Protein AF-A0A9W5UMH5-F1 (afdb_monomer)

pLDDT: mean 94.64, std 7.86, range [58.19, 98.69]

Structure (mmCIF, N/CA/C/O backbone):
data_AF-A0A9W5UMH5-F1
#
_entry.id   AF-A0A9W5UMH5-F1
#
loop_
_atom_site.group_PDB
_atom_site.id
_atom_site.type_symbol
_atom_site.label_atom_id
_atom_site.label_alt_id
_atom_site.label_comp_id
_atom_site.label_asym_id
_atom_site.label_entity_id
_atom_site.label_seq_id
_atom_site.pdbx_PDB_ins_code
_atom_site.Cartn_x
_atom_site.Cartn_y
_atom_site.Cartn_z
_atom_site.occupancy
_atom_site.B_iso_or_equiv
_atom_site.auth_seq_id
_atom_site.auth_comp_id
_atom_site.auth_asym_id
_atom_site.auth_atom_id
_atom_site.pdbx_PDB_model_num
ATOM 1 N N . MET A 1 1 ? 14.812 2.018 -17.474 1.00 58.19 1 MET A N 1
ATOM 2 C CA . MET A 1 1 ? 13.687 1.694 -18.382 1.00 58.19 1 MET A CA 1
ATOM 3 C C . MET A 1 1 ? 12.536 2.639 -18.059 1.00 58.19 1 MET A C 1
ATOM 5 O O . MET A 1 1 ? 12.408 2.971 -16.886 1.00 58.19 1 MET A O 1
ATOM 9 N N . PRO A 1 2 ? 11.739 3.115 -19.032 1.00 74.81 2 PRO A N 1
ATOM 10 C CA . PRO A 1 2 ? 10.519 3.858 -18.718 1.00 74.81 2 PRO A CA 1
ATOM 11 C C . PRO A 1 2 ? 9.545 2.965 -17.933 1.00 74.81 2 PRO A C 1
ATOM 13 O O . PRO A 1 2 ? 9.462 1.765 -18.188 1.00 74.81 2 PRO A O 1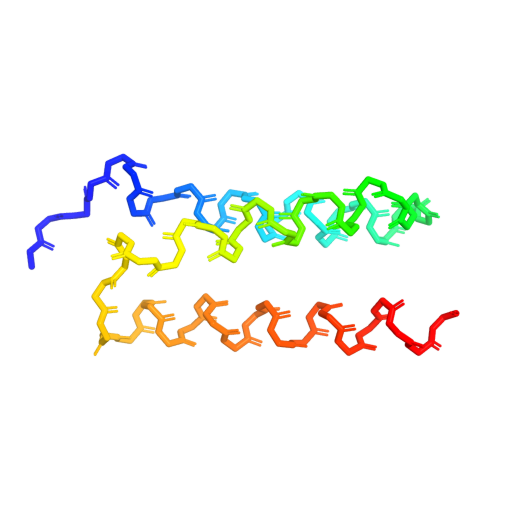
ATOM 16 N N . MET A 1 3 ? 8.847 3.549 -16.960 1.00 79.94 3 MET A N 1
ATOM 17 C CA . MET A 1 3 ? 7.934 2.825 -16.073 1.00 79.94 3 MET A CA 1
ATOM 18 C C . MET A 1 3 ? 6.699 2.347 -16.850 1.00 79.94 3 MET A C 1
ATOM 20 O O . MET A 1 3 ? 6.099 3.122 -17.598 1.00 79.94 3 MET A O 1
ATOM 24 N N . THR A 1 4 ? 6.318 1.079 -16.688 1.00 88.06 4 THR A N 1
ATOM 25 C CA . THR A 1 4 ? 5.102 0.533 -17.305 1.00 88.06 4 THR A CA 1
ATOM 26 C C . THR A 1 4 ? 3.881 0.859 -16.450 1.00 88.06 4 THR A C 1
ATOM 28 O O . THR A 1 4 ? 3.988 1.089 -15.247 1.00 88.06 4 THR A O 1
ATOM 31 N N . VAL A 1 5 ? 2.690 0.830 -17.055 1.00 88.88 5 VAL A N 1
ATOM 32 C CA . VAL A 1 5 ? 1.431 0.940 -16.298 1.00 88.88 5 VAL A CA 1
ATOM 33 C C . VAL A 1 5 ? 1.329 -0.169 -15.243 1.00 88.88 5 VAL A C 1
ATOM 35 O O . VAL A 1 5 ? 0.892 0.097 -14.129 1.00 88.88 5 VAL A O 1
ATOM 38 N N . ALA A 1 6 ? 1.791 -1.382 -15.560 1.00 89.81 6 ALA A N 1
ATOM 39 C CA . ALA A 1 6 ? 1.824 -2.499 -14.617 1.00 89.81 6 ALA A CA 1
ATOM 40 C C . ALA A 1 6 ? 2.752 -2.222 -13.417 1.00 89.81 6 ALA A C 1
ATOM 42 O O . ALA A 1 6 ? 2.357 -2.448 -12.277 1.00 89.81 6 ALA A O 1
ATOM 43 N N . GLY A 1 7 ? 3.921 -1.611 -13.644 1.00 91.38 7 GLY A N 1
ATOM 44 C CA . GLY A 1 7 ? 4.847 -1.202 -12.580 1.00 91.38 7 GLY A CA 1
ATOM 45 C C . GLY A 1 7 ? 4.302 -0.109 -11.649 1.00 91.38 7 GLY A C 1
ATOM 46 O O . GLY A 1 7 ? 4.845 0.103 -10.567 1.00 91.38 7 GLY A O 1
ATOM 47 N N . LEU A 1 8 ? 3.209 0.565 -12.023 1.00 93.19 8 LEU A N 1
ATOM 48 C CA . LEU A 1 8 ? 2.526 1.549 -11.176 1.00 93.19 8 LEU A CA 1
ATOM 49 C C . LEU A 1 8 ? 1.444 0.931 -10.274 1.00 93.19 8 LEU A C 1
ATOM 51 O O . LEU A 1 8 ? 1.021 1.568 -9.309 1.00 93.19 8 LEU A O 1
ATOM 55 N N . TYR A 1 9 ? 0.986 -0.293 -10.548 1.00 95.38 9 TYR A N 1
ATOM 56 C CA . TYR A 1 9 ? -0.092 -0.927 -9.777 1.00 95.38 9 TYR A CA 1
ATOM 57 C C . TYR A 1 9 ? 0.279 -1.167 -8.303 1.00 95.38 9 TYR A C 1
ATOM 59 O O . TYR A 1 9 ? -0.555 -0.874 -7.438 1.00 95.38 9 TYR A O 1
ATOM 67 N N . PRO A 1 10 ? 1.508 -1.614 -7.971 1.00 97.44 10 PRO A N 1
ATOM 68 C CA . PRO A 1 10 ? 1.924 -1.767 -6.580 1.00 97.44 10 PRO A CA 1
ATOM 69 C C . PRO A 1 10 ? 1.855 -0.469 -5.774 1.00 97.44 10 PRO A C 1
ATOM 71 O O . PRO A 1 10 ? 1.326 -0.461 -4.666 1.00 97.44 10 PRO A O 1
ATOM 74 N N . SER A 1 11 ? 2.318 0.653 -6.334 1.00 97.12 11 SER A N 1
ATOM 75 C CA . SER A 1 11 ? 2.301 1.937 -5.624 1.00 97.12 11 SER A CA 1
ATOM 76 C C . SER A 1 11 ? 0.887 2.505 -5.468 1.00 97.12 11 SER A C 1
ATOM 78 O O . SER A 1 11 ? 0.567 3.087 -4.430 1.00 97.12 11 SER A O 1
ATOM 80 N N . LEU A 1 12 ? 0.005 2.290 -6.450 1.00 97.88 12 LEU A N 1
ATOM 81 C CA . LEU A 1 12 ? -1.415 2.624 -6.333 1.00 97.88 12 LEU A CA 1
ATOM 82 C C . LEU A 1 12 ? -2.063 1.870 -5.166 1.00 97.88 12 LEU A C 1
ATOM 84 O O . LEU A 1 12 ? -2.737 2.470 -4.328 1.00 97.88 12 LEU A O 1
ATOM 88 N N . HIS A 1 13 ? -1.858 0.556 -5.102 1.00 98.50 13 HIS A N 1
ATOM 89 C CA . HIS A 1 13 ? -2.446 -0.271 -4.058 1.00 98.50 13 HIS A CA 1
ATOM 90 C C . HIS A 1 13 ? -1.807 -0.049 -2.684 1.00 98.50 13 HIS A C 1
ATOM 92 O O . HIS A 1 13 ? -2.539 -0.052 -1.699 1.00 98.50 13 HIS A O 1
ATOM 98 N N . LEU A 1 14 ? -0.510 0.260 -2.607 1.00 98.69 14 LEU A N 1
ATOM 99 C CA . LEU A 1 14 ? 0.133 0.721 -1.374 1.00 98.69 14 LEU A CA 1
ATOM 100 C C . LEU A 1 14 ? -0.552 1.982 -0.821 1.00 98.69 14 LEU A C 1
ATOM 102 O O . LEU A 1 14 ? -0.917 2.020 0.352 1.00 98.69 14 LEU A O 1
ATOM 106 N N . ASN A 1 15 ? -0.783 2.991 -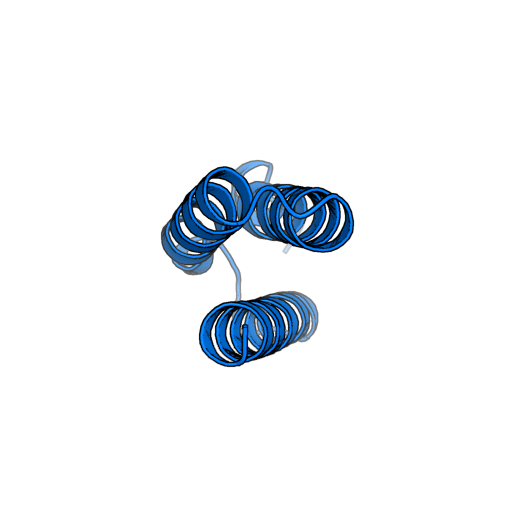1.670 1.00 98.44 15 ASN A N 1
ATOM 107 C CA . ASN A 1 15 ? -1.457 4.227 -1.259 1.00 98.44 15 ASN A CA 1
ATOM 108 C C . ASN A 1 15 ? -2.891 3.966 -0.775 1.00 98.44 15 ASN A C 1
ATOM 110 O O . ASN A 1 15 ? -3.289 4.466 0.275 1.00 98.44 15 ASN A O 1
ATOM 114 N N . LEU A 1 16 ? -3.663 3.156 -1.508 1.00 98.69 16 LEU A N 1
ATOM 115 C CA . LEU A 1 16 ? -5.023 2.793 -1.097 1.00 98.69 16 LEU A CA 1
ATOM 116 C C . LEU A 1 16 ? -5.028 2.003 0.218 1.00 98.69 16 LEU A C 1
ATOM 118 O O . LEU A 1 16 ? -5.852 2.280 1.087 1.00 98.69 16 LEU A O 1
ATOM 122 N N . GLY A 1 17 ? -4.093 1.067 0.389 1.00 98.62 17 GLY A N 1
ATOM 123 C CA . GLY A 1 17 ? -3.936 0.294 1.617 1.00 98.62 17 GLY A CA 1
ATOM 124 C C . GLY A 1 17 ? -3.669 1.181 2.833 1.00 98.62 17 GLY A C 1
ATOM 125 O O . GLY A 1 17 ? -4.345 1.041 3.852 1.00 98.62 17 GLY A O 1
ATOM 126 N N . ASP A 1 18 ? -2.757 2.151 2.713 1.00 98.62 18 ASP A N 1
ATOM 127 C CA . ASP A 1 18 ? -2.496 3.112 3.790 1.00 98.62 18 ASP A CA 1
ATOM 128 C C . ASP A 1 18 ? -3.710 4.013 4.075 1.00 98.62 18 ASP A C 1
ATOM 130 O O . ASP A 1 18 ? -4.056 4.239 5.238 1.00 98.62 18 ASP A O 1
ATOM 134 N N . CYS A 1 19 ? -4.416 4.478 3.037 1.00 98.69 19 CYS A N 1
ATOM 135 C CA . CYS A 1 19 ? -5.652 5.244 3.201 1.00 98.69 19 CYS A CA 1
ATOM 136 C C . CYS A 1 19 ? -6.707 4.467 3.999 1.00 98.69 19 CYS A C 1
ATOM 138 O O . CYS A 1 19 ? -7.227 4.995 4.982 1.00 98.69 19 CYS A O 1
ATOM 140 N N . TYR A 1 20 ? -6.999 3.220 3.620 1.00 98.69 20 TYR A N 1
ATOM 141 C CA . TYR A 1 20 ? -7.983 2.394 4.325 1.00 98.69 20 TYR A CA 1
ATOM 142 C C . TYR A 1 20 ? -7.553 2.072 5.756 1.00 98.69 20 TYR A C 1
ATOM 144 O O . TYR A 1 20 ? -8.366 2.187 6.673 1.00 98.69 20 TYR A O 1
ATOM 152 N N . ARG A 1 21 ? -6.261 1.801 5.985 1.00 98.12 21 ARG A N 1
ATOM 153 C CA . ARG A 1 21 ? -5.717 1.616 7.337 1.00 98.12 21 ARG A CA 1
ATOM 154 C C . ARG A 1 21 ? -5.958 2.846 8.211 1.00 98.12 21 ARG A C 1
ATOM 156 O O . ARG A 1 21 ? -6.393 2.714 9.351 1.00 98.12 21 ARG A O 1
ATOM 163 N N . ARG A 1 22 ? -5.697 4.050 7.690 1.00 97.56 22 ARG A N 1
ATOM 164 C CA . ARG A 1 22 ? -5.921 5.317 8.414 1.00 97.56 22 ARG A CA 1
ATOM 165 C C . ARG A 1 22 ? -7.401 5.602 8.679 1.00 97.56 22 ARG A C 1
ATOM 167 O O . ARG A 1 22 ? -7.702 6.313 9.632 1.00 97.56 22 ARG A O 1
ATOM 174 N N . LEU A 1 23 ? -8.301 5.057 7.861 1.00 98.12 23 LEU A N 1
ATOM 175 C CA . LEU A 1 23 ? -9.753 5.119 8.059 1.00 98.12 23 LEU A CA 1
ATOM 176 C C . LEU A 1 23 ? -10.284 4.023 9.002 1.00 98.12 23 LEU A C 1
ATOM 178 O O . LEU A 1 23 ? -11.453 4.068 9.370 1.00 98.12 23 LEU A O 1
ATOM 182 N N . GLY A 1 24 ? -9.445 3.063 9.406 1.00 97.50 24 GLY A N 1
ATOM 183 C CA . GLY A 1 24 ? -9.826 1.938 10.264 1.00 97.50 24 GLY A CA 1
ATOM 184 C C . GLY A 1 24 ? -10.475 0.763 9.528 1.00 97.50 24 GLY A C 1
ATOM 185 O O . GLY A 1 24 ? -10.831 -0.224 10.167 1.00 97.50 24 GLY A O 1
ATOM 186 N N . ASP A 1 25 ? -10.597 0.823 8.200 1.00 98.25 25 ASP A N 1
ATOM 187 C CA . ASP A 1 25 ? -11.092 -0.293 7.389 1.00 98.25 25 ASP A CA 1
ATOM 188 C C . ASP A 1 25 ? -9.940 -1.261 7.081 1.00 98.25 25 ASP A C 1
ATOM 190 O O . ASP A 1 25 ? -9.289 -1.216 6.032 1.00 98.25 25 ASP A O 1
ATOM 194 N N . LEU A 1 26 ? -9.620 -2.102 8.066 1.00 97.69 26 LEU A N 1
ATOM 195 C CA . LEU A 1 26 ? -8.455 -2.986 7.999 1.00 97.69 26 LEU A CA 1
ATOM 196 C C . LEU A 1 26 ? -8.634 -4.125 6.987 1.00 97.69 26 LEU A C 1
ATOM 198 O O . LEU A 1 26 ? -7.644 -4.621 6.450 1.00 97.69 26 LEU A O 1
ATOM 202 N N . ASP A 1 27 ? -9.872 -4.523 6.695 1.00 97.94 27 ASP A N 1
ATOM 203 C CA . ASP A 1 27 ? -10.157 -5.563 5.706 1.00 97.94 27 ASP A CA 1
ATOM 204 C C . ASP A 1 27 ? -9.828 -5.069 4.294 1.00 97.94 27 ASP A C 1
ATOM 206 O O . ASP A 1 27 ? -9.097 -5.744 3.559 1.00 97.94 27 ASP A O 1
ATOM 210 N N . LEU A 1 28 ? -10.267 -3.855 3.935 1.00 98.38 28 LEU A 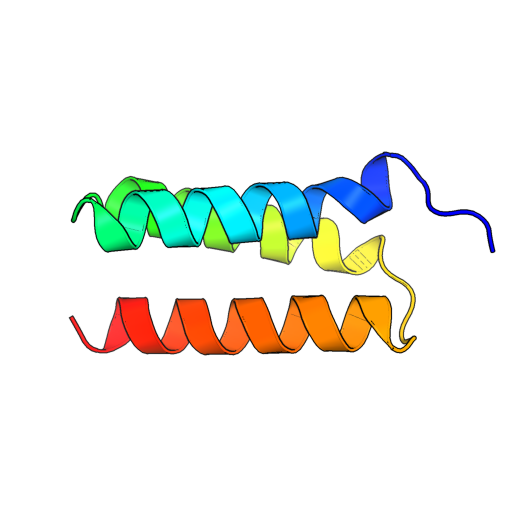N 1
ATOM 211 C CA . LEU A 1 28 ? -9.883 -3.246 2.661 1.00 98.38 28 LEU A CA 1
ATOM 212 C C . LEU A 1 28 ? -8.389 -2.924 2.603 1.00 98.38 28 LEU A C 1
ATOM 214 O O . LEU A 1 28 ? -7.765 -3.132 1.559 1.00 98.38 28 LEU A O 1
ATOM 218 N N . ALA A 1 29 ? -7.784 -2.488 3.711 1.00 98.62 29 ALA A N 1
ATOM 219 C CA . ALA A 1 29 ? -6.343 -2.256 3.764 1.00 98.62 29 ALA A CA 1
ATOM 220 C C . ALA A 1 29 ? -5.540 -3.530 3.444 1.00 98.62 29 ALA A C 1
ATOM 222 O O . ALA A 1 29 ? -4.648 -3.496 2.593 1.00 98.62 29 ALA A O 1
ATOM 223 N N . ARG A 1 30 ? -5.903 -4.672 4.050 1.00 98.38 30 ARG A N 1
ATOM 224 C CA . ARG A 1 30 ? -5.276 -5.978 3.772 1.00 98.38 30 ARG A CA 1
ATOM 225 C C . ARG A 1 30 ? -5.513 -6.442 2.334 1.00 98.38 30 ARG A C 1
ATOM 227 O O . ARG A 1 30 ? -4.591 -6.948 1.698 1.00 98.38 30 ARG A O 1
ATOM 234 N N . ALA A 1 31 ? -6.710 -6.225 1.786 1.00 98.50 31 ALA A N 1
ATOM 235 C CA . ALA A 1 31 ? -7.001 -6.562 0.392 1.00 98.50 31 ALA A CA 1
ATOM 236 C C . ALA A 1 31 ? -6.113 -5.774 -0.589 1.00 98.50 31 ALA A C 1
ATOM 238 O O . ALA A 1 31 ? -5.656 -6.314 -1.599 1.00 98.50 31 ALA A O 1
ATOM 239 N N . HIS A 1 32 ? -5.847 -4.500 -0.295 1.00 98.56 32 HIS A N 1
ATOM 240 C CA . HIS A 1 32 ? -4.961 -3.669 -1.102 1.00 98.56 32 HIS A CA 1
ATOM 241 C C . HIS A 1 32 ? -3.483 -4.021 -0.934 1.00 98.56 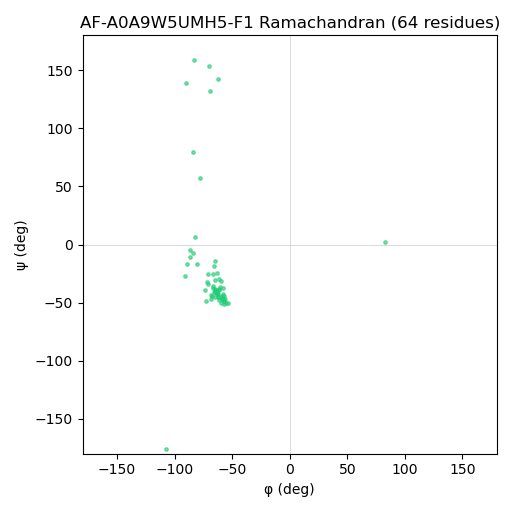32 HIS A C 1
ATOM 243 O O . HIS A 1 32 ? -2.784 -4.082 -1.943 1.00 98.56 32 HIS A O 1
ATOM 249 N N . LEU A 1 33 ? -3.032 -4.338 0.282 1.00 98.50 33 LEU A N 1
ATOM 250 C CA . LEU A 1 33 ? -1.693 -4.885 0.514 1.00 98.50 33 LEU A CA 1
ATOM 251 C C . LEU A 1 33 ? -1.448 -6.122 -0.367 1.00 98.50 33 LEU A C 1
ATOM 253 O O . LEU A 1 33 ? -0.499 -6.133 -1.145 1.00 98.50 33 LEU A O 1
ATOM 257 N N . HIS A 1 34 ? -2.368 -7.092 -0.359 1.00 98.19 34 HIS A N 1
ATOM 258 C CA . HIS A 1 34 ? -2.228 -8.310 -1.161 1.00 98.19 34 HIS A CA 1
ATOM 259 C C . HIS A 1 34 ? -2.169 -8.040 -2.675 1.00 98.19 34 HIS A C 1
ATOM 261 O O . HIS A 1 34 ? -1.386 -8.646 -3.407 1.00 98.19 34 HIS A O 1
ATOM 267 N N . ARG A 1 35 ? -2.974 -7.089 -3.172 1.00 98.06 35 ARG A N 1
ATOM 268 C CA . ARG A 1 35 ? -2.924 -6.683 -4.587 1.00 98.06 35 ARG A CA 1
ATOM 269 C C . ARG A 1 35 ? -1.613 -5.990 -4.951 1.00 98.06 35 ARG A C 1
ATOM 271 O O . ARG A 1 35 ? -1.139 -6.159 -6.071 1.00 98.06 35 ARG A O 1
ATOM 278 N N . ALA A 1 36 ? -1.043 -5.204 -4.039 1.00 97.88 36 ALA A N 1
ATOM 279 C CA . ALA A 1 36 ? 0.247 -4.571 -4.268 1.00 97.88 36 ALA A CA 1
ATOM 280 C C . ALA A 1 36 ? 1.381 -5.604 -4.309 1.00 97.88 36 ALA A C 1
ATOM 282 O O . ALA A 1 36 ? 2.201 -5.558 -5.223 1.00 97.88 36 ALA A O 1
ATOM 283 N N . GLU A 1 37 ? 1.378 -6.570 -3.383 1.00 97.62 37 GLU A N 1
ATOM 284 C CA . GLU A 1 37 ? 2.327 -7.692 -3.350 1.00 97.62 37 GLU A CA 1
ATOM 285 C C . GLU A 1 37 ? 2.291 -8.509 -4.647 1.00 97.62 37 GLU A C 1
ATOM 287 O O . GLU A 1 37 ? 3.340 -8.808 -5.217 1.00 97.62 37 GLU A O 1
ATOM 292 N N . ALA A 1 38 ? 1.095 -8.806 -5.166 1.00 96.44 38 ALA A N 1
ATOM 293 C CA . ALA A 1 38 ? 0.930 -9.537 -6.422 1.00 96.44 38 ALA A CA 1
ATOM 294 C C . ALA A 1 38 ? 1.545 -8.809 -7.634 1.00 96.44 38 ALA A C 1
ATOM 296 O O . ALA A 1 38 ? 1.990 -9.455 -8.580 1.00 96.44 38 ALA A O 1
ATOM 297 N N . GLY A 1 39 ? 1.595 -7.473 -7.607 1.00 94.94 39 GLY A N 1
ATOM 298 C CA . GLY A 1 39 ? 2.200 -6.664 -8.666 1.00 94.94 39 GLY A CA 1
ATOM 299 C C . GLY A 1 39 ? 3.707 -6.438 -8.508 1.00 94.94 39 GLY A C 1
ATOM 300 O O . GLY A 1 39 ? 4.319 -5.852 -9.397 1.00 94.94 39 GLY A O 1
ATOM 301 N N . MET A 1 40 ? 4.331 -6.884 -7.411 1.00 95.69 40 MET A N 1
ATOM 302 C CA . MET A 1 40 ? 5.761 -6.640 -7.164 1.00 95.69 40 MET A CA 1
ATOM 303 C C . MET A 1 40 ? 6.677 -7.282 -8.211 1.00 95.69 40 MET A C 1
ATOM 305 O O . MET A 1 40 ? 7.779 -6.789 -8.426 1.00 95.69 40 MET A O 1
ATOM 309 N N . ALA A 1 41 ? 6.224 -8.340 -8.889 1.00 94.25 41 ALA A N 1
ATOM 310 C CA . ALA A 1 41 ? 6.975 -8.985 -9.967 1.00 94.25 41 ALA A CA 1
ATOM 311 C C . ALA A 1 41 ? 7.175 -8.084 -11.205 1.00 94.25 41 ALA A C 1
ATOM 313 O O . ALA A 1 41 ? 8.071 -8.340 -12.004 1.00 94.25 41 ALA A O 1
ATOM 314 N N . GLU A 1 42 ? 6.369 -7.027 -11.353 1.00 94.06 42 GLU A N 1
ATOM 315 C CA . GLU A 1 42 ? 6.452 -6.062 -12.460 1.00 94.06 42 GLU A CA 1
ATOM 316 C C . GLU A 1 42 ? 7.451 -4.923 -12.189 1.00 94.06 42 GLU A C 1
ATOM 318 O O . GLU A 1 42 ? 7.760 -4.129 -13.081 1.00 94.06 42 GLU A O 1
ATOM 323 N N . LEU A 1 43 ? 7.947 -4.812 -10.952 1.00 92.62 43 LEU A N 1
ATOM 324 C CA . LEU A 1 43 ? 8.923 -3.805 -10.548 1.00 92.62 43 LEU A CA 1
ATOM 325 C C . LEU A 1 43 ? 10.347 -4.325 -10.748 1.00 92.62 43 LEU A C 1
ATOM 327 O O . LEU A 1 43 ? 10.675 -5.465 -10.421 1.00 92.62 43 LEU A O 1
ATOM 331 N N . ALA A 1 44 ? 11.222 -3.451 -11.239 1.00 91.50 44 ALA A N 1
ATOM 332 C CA . ALA A 1 44 ? 12.653 -3.709 -11.216 1.00 91.50 44 ALA A CA 1
ATOM 333 C C . ALA A 1 44 ? 13.185 -3.629 -9.774 1.00 91.50 44 ALA A C 1
ATOM 335 O O . ALA A 1 44 ? 12.657 -2.880 -8.954 1.0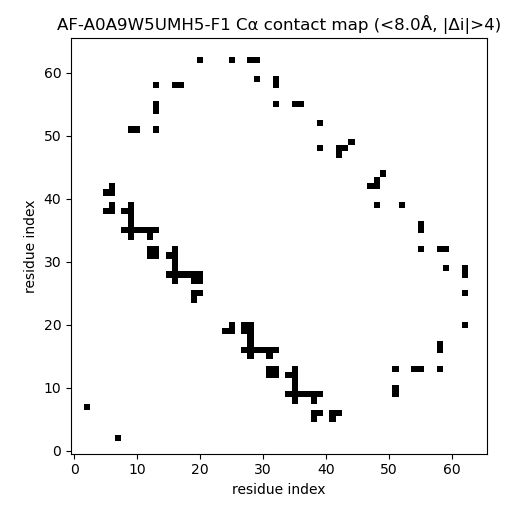0 91.50 44 ALA A O 1
ATOM 336 N N . ASP A 1 45 ? 14.278 -4.335 -9.476 1.00 93.06 45 ASP A N 1
ATOM 337 C CA . ASP A 1 45 ? 15.036 -4.150 -8.227 1.00 93.06 45 ASP A CA 1
ATOM 338 C C . ASP A 1 45 ? 15.921 -2.890 -8.302 1.00 93.06 45 ASP A C 1
ATOM 340 O O . ASP A 1 45 ? 17.151 -2.917 -8.205 1.00 93.06 45 ASP A O 1
ATOM 344 N N . ASP A 1 46 ? 15.276 -1.757 -8.548 1.00 93.69 46 ASP A N 1
ATOM 345 C CA . ASP A 1 46 ? 15.865 -0.429 -8.511 1.00 93.69 46 ASP A CA 1
ATOM 346 C C . ASP A 1 46 ? 15.384 0.340 -7.272 1.00 93.69 46 ASP A C 1
ATOM 348 O O . ASP A 1 46 ? 14.698 -0.194 -6.395 1.00 93.69 46 ASP A O 1
ATOM 352 N N . ASP A 1 47 ? 15.785 1.605 -7.160 1.00 95.88 47 ASP A N 1
ATOM 353 C CA . ASP A 1 47 ? 15.423 2.431 -6.008 1.00 95.88 47 ASP A CA 1
ATOM 354 C C . ASP A 1 47 ? 13.906 2.586 -5.859 1.00 95.88 47 ASP A C 1
ATOM 356 O O . ASP A 1 47 ? 13.401 2.657 -4.738 1.00 95.88 47 ASP A O 1
ATOM 360 N N . TYR A 1 48 ? 13.163 2.584 -6.969 1.00 94.19 48 TYR A N 1
ATOM 361 C CA . TYR A 1 48 ? 11.710 2.668 -6.931 1.00 94.19 48 TYR A CA 1
ATOM 362 C C . TYR A 1 48 ? 11.093 1.353 -6.443 1.00 94.19 48 TYR A C 1
ATOM 364 O O . TYR A 1 48 ? 10.292 1.370 -5.509 1.00 94.19 48 TYR A O 1
ATOM 372 N N . GLY A 1 49 ? 11.509 0.207 -6.989 1.00 96.19 49 GLY A N 1
ATOM 373 C CA . GLY A 1 49 ? 11.042 -1.101 -6.520 1.00 96.19 49 GLY A CA 1
ATOM 374 C C . GLY A 1 49 ? 11.333 -1.344 -5.037 1.00 96.19 49 GLY A C 1
ATOM 375 O O . GLY A 1 49 ? 10.449 -1.778 -4.293 1.00 96.19 49 GLY A O 1
ATOM 376 N N . ARG A 1 50 ? 12.534 -0.980 -4.567 1.00 97.69 50 ARG A N 1
ATOM 377 C CA . ARG A 1 50 ? 12.906 -1.068 -3.144 1.00 97.69 50 ARG A CA 1
ATOM 378 C C . ARG A 1 50 ? 12.081 -0.142 -2.255 1.00 97.69 50 ARG A C 1
ATOM 380 O O . ARG A 1 50 ? 11.714 -0.541 -1.146 1.00 97.69 50 ARG A O 1
ATOM 387 N N . LEU A 1 51 ? 11.764 1.064 -2.733 1.00 97.62 51 LEU A N 1
ATOM 388 C CA . LEU A 1 51 ? 10.900 2.005 -2.021 1.00 97.62 51 LEU A CA 1
ATOM 389 C C . LEU A 1 51 ? 9.499 1.420 -1.822 1.00 97.62 51 LEU A C 1
ATOM 391 O O . LEU A 1 51 ? 8.984 1.441 -0.704 1.00 97.62 51 LEU A O 1
ATOM 395 N N . ILE A 1 52 ? 8.899 0.869 -2.882 1.00 98.06 52 ILE A N 1
ATOM 396 C CA . ILE A 1 52 ? 7.565 0.266 -2.791 1.00 98.06 52 ILE A CA 1
ATOM 397 C C . ILE A 1 52 ? 7.582 -0.954 -1.872 1.00 98.06 52 ILE A C 1
ATOM 399 O O . ILE A 1 52 ? 6.730 -1.043 -0.991 1.00 98.06 52 ILE A O 1
ATOM 403 N N . LYS A 1 53 ? 8.580 -1.837 -2.003 1.00 98.06 53 LYS A N 1
ATOM 404 C CA . LYS A 1 53 ? 8.734 -3.005 -1.125 1.00 98.06 53 LYS A CA 1
ATOM 405 C C . LYS A 1 53 ? 8.783 -2.605 0.353 1.00 98.06 53 LYS A C 1
ATOM 407 O O . LYS A 1 53 ? 7.991 -3.097 1.144 1.00 98.06 53 LYS A O 1
ATOM 412 N N . SER A 1 54 ? 9.633 -1.635 0.692 1.00 98.38 54 SER A N 1
ATOM 413 C CA . SER A 1 54 ? 9.758 -1.119 2.065 1.00 98.38 54 SER A CA 1
ATOM 414 C C . SER A 1 54 ? 8.443 -0.524 2.585 1.00 98.38 54 SER A C 1
ATOM 416 O O . SER A 1 54 ? 8.114 -0.645 3.764 1.00 98.38 54 SER A O 1
ATOM 418 N N . GLY A 1 55 ? 7.677 0.130 1.706 1.00 98.38 55 GLY A N 1
ATOM 419 C CA . GLY A 1 55 ? 6.350 0.648 2.031 1.00 98.38 55 GLY A CA 1
ATOM 420 C C . GLY A 1 55 ? 5.336 -0.456 2.339 1.00 98.38 55 GLY A C 1
ATOM 421 O O . GLY A 1 55 ? 4.564 -0.315 3.287 1.00 98.38 55 GLY A O 1
ATOM 422 N N . LEU A 1 56 ? 5.356 -1.552 1.575 1.00 98.31 56 LEU A N 1
ATOM 423 C CA . LEU A 1 56 ? 4.486 -2.709 1.802 1.00 98.31 56 LEU A CA 1
ATOM 424 C C . LEU A 1 56 ? 4.838 -3.444 3.092 1.00 98.31 56 LEU A C 1
ATOM 426 O O . LEU A 1 56 ? 3.930 -3.719 3.873 1.00 98.31 56 LEU A O 1
ATOM 430 N N . ASP A 1 57 ? 6.127 -3.670 3.356 1.00 98.31 57 ASP A N 1
ATOM 431 C CA . ASP A 1 57 ? 6.595 -4.305 4.595 1.00 98.31 57 ASP A CA 1
ATOM 432 C C . ASP A 1 57 ? 6.096 -3.518 5.820 1.00 98.31 57 ASP A C 1
ATOM 434 O O . ASP A 1 57 ? 5.471 -4.069 6.728 1.00 98.31 57 ASP A O 1
ATOM 438 N N . ARG A 1 58 ? 6.247 -2.188 5.794 1.00 98.44 58 ARG A N 1
ATOM 439 C CA . ARG A 1 58 ? 5.736 -1.308 6.853 1.00 98.44 58 ARG A CA 1
ATOM 440 C C . ARG A 1 58 ? 4.213 -1.362 6.985 1.00 98.44 58 ARG A C 1
ATOM 442 O O . ARG A 1 58 ? 3.697 -1.343 8.102 1.00 98.44 58 ARG A O 1
ATOM 449 N N . LEU A 1 59 ? 3.480 -1.373 5.872 1.00 98.31 59 LEU A N 1
ATOM 450 C CA . LEU A 1 59 ? 2.020 -1.468 5.908 1.00 98.31 59 LEU A CA 1
ATOM 451 C C . LEU A 1 59 ? 1.578 -2.804 6.528 1.00 98.31 59 LEU A C 1
ATOM 453 O O . LEU A 1 59 ? 0.677 -2.814 7.366 1.00 98.31 59 LEU A O 1
ATOM 457 N N . ALA A 1 60 ? 2.234 -3.908 6.169 1.00 98.25 60 ALA A N 1
ATOM 458 C CA . ALA A 1 60 ? 1.971 -5.235 6.719 1.00 98.25 60 ALA A CA 1
ATOM 459 C C . ALA A 1 60 ? 2.213 -5.290 8.237 1.00 98.25 60 ALA A C 1
ATOM 461 O O . ALA A 1 60 ? 1.361 -5.777 8.986 1.00 98.25 60 ALA A O 1
ATOM 462 N N . GLU A 1 61 ? 3.326 -4.722 8.710 1.00 98.00 61 GLU A N 1
ATOM 463 C CA . GLU A 1 61 ? 3.624 -4.591 10.141 1.00 98.00 61 GLU A CA 1
ATOM 464 C C . GLU A 1 61 ? 2.522 -3.815 10.874 1.00 98.00 61 GLU A C 1
ATOM 466 O O . GLU A 1 61 ? 1.999 -4.267 11.894 1.00 98.00 61 GLU A O 1
ATOM 471 N N . GLN A 1 62 ? 2.108 -2.669 10.326 1.00 97.19 62 GLN A N 1
ATOM 472 C CA . GLN A 1 62 ? 1.068 -1.830 10.926 1.00 97.19 62 GLN A CA 1
ATOM 473 C C . GLN A 1 62 ? -0.309 -2.504 10.963 1.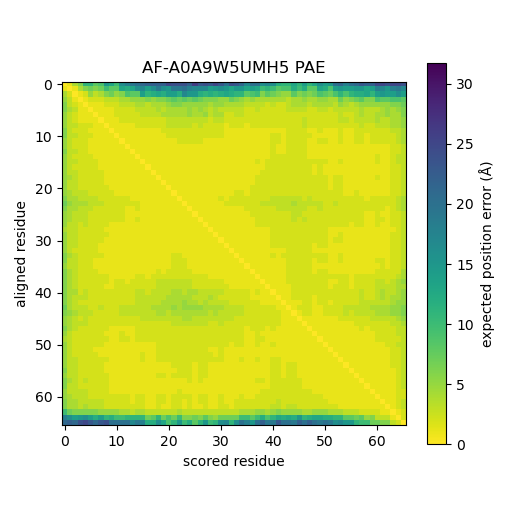00 97.19 62 GLN A C 1
ATOM 475 O O . GLN A 1 62 ? -1.092 -2.216 11.864 1.00 97.19 62 GLN A O 1
ATOM 480 N N . LEU A 1 63 ? -0.615 -3.374 9.998 1.00 96.56 63 LEU A N 1
ATOM 481 C CA . LEU A 1 63 ? -1.868 -4.136 9.953 1.00 96.56 63 LEU A CA 1
ATOM 482 C C . LEU A 1 63 ? -1.860 -5.368 10.866 1.00 96.56 63 LEU A C 1
ATOM 484 O O . LEU A 1 63 ? -2.928 -5.901 11.157 1.00 96.56 63 LEU A O 1
ATOM 488 N N . THR A 1 64 ? -0.681 -5.809 11.308 1.00 92.94 64 THR A N 1
ATOM 489 C CA . THR A 1 64 ? -0.515 -6.920 12.259 1.00 92.94 64 THR A CA 1
ATOM 490 C C . THR A 1 64 ? -0.490 -6.427 13.709 1.00 92.94 64 THR A C 1
ATOM 492 O O . THR A 1 64 ? -0.867 -7.159 14.618 1.00 92.94 64 THR A O 1
ATOM 495 N N . ALA A 1 65 ? -0.061 -5.183 13.937 1.00 82.19 65 ALA A N 1
ATOM 496 C CA . ALA A 1 65 ? 0.031 -4.565 15.261 1.00 82.19 65 ALA A CA 1
ATOM 497 C C . ALA A 1 65 ? -1.296 -3.969 15.793 1.00 82.19 65 ALA A C 1
ATOM 499 O O . ALA A 1 65 ? -1.269 -3.284 16.817 1.00 82.19 65 ALA A O 1
ATOM 500 N N . GLY A 1 66 ? -2.419 -4.175 15.093 1.00 58.19 66 GLY A N 1
ATOM 501 C CA . GLY A 1 66 ? -3.740 -3.605 15.399 1.00 58.19 66 GLY A CA 1
ATOM 502 C C . GLY A 1 66 ? -4.758 -4.627 15.880 1.00 58.19 66 GLY A C 1
ATOM 503 O O . GLY A 1 66 ? -4.759 -5.752 15.335 1.00 58.19 66 GLY A O 1
#

Organism: NCBI:txid547162

Solvent-accessible surface area (backbone atoms only — not comparable to full-atom values): 3617 Å² total; per-residue (Å²): 130,86,83,50,76,62,46,47,45,24,56,52,23,44,53,50,15,53,52,27,46,75,71,66,41,54,68,61,11,51,55,22,44,54,54,14,60,71,29,49,83,58,40,57,99,43,75,65,36,51,51,49,50,55,52,49,54,52,50,53,52,58,66,67,77,106

Nearest PDB structures (foldseek):
  2ra1-assembly1_A  TM=8.754E-01  e=8.609E-01  Geobacillus stearothermophilus
  4uic-assembly1_A  TM=8.788E-01  e=1.215E+00  Geobacillus stearothermophilus
  8glv-assembly1_Lf  TM=6.706E-01  e=4.301E+00  Chlamydomonas reinhardtii

InterPro domains:
  IPR011990 Tetratricopeptide-like helical domain superfamily [G3DSA:1.25.40.10] (4-62)
  IPR011990 Tetratricope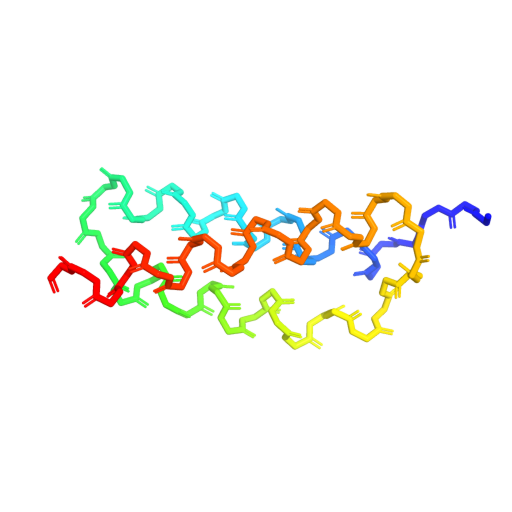p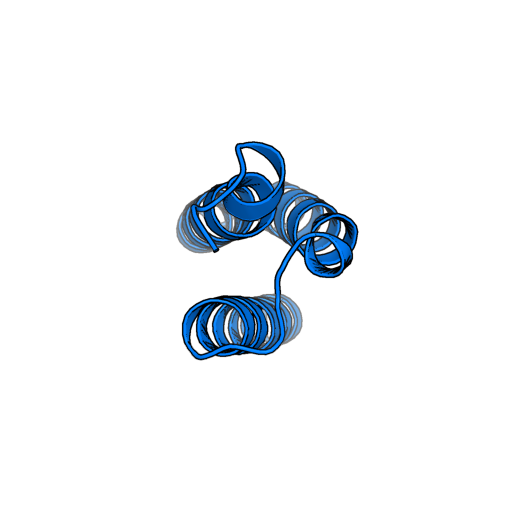tide-like helical domain superfamily [SSF48452] (9-45)

Mean predicted aligned error: 2.73 Å

Secondary structure (DSSP, 8-state):
-P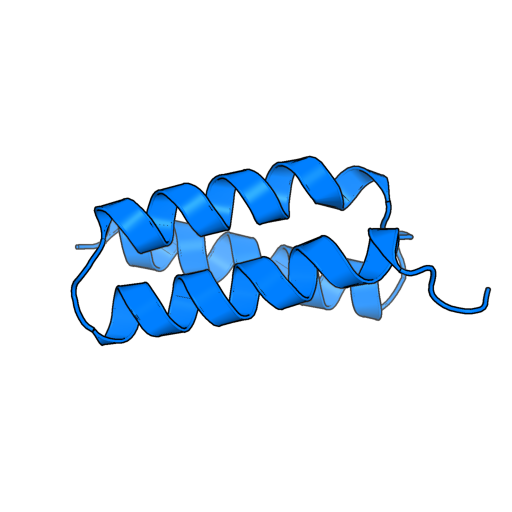PPHHHHHHHHHHHHHHHHHHHT-HHHHHHHHHHHHHTGGGS-SSHHHHHHHHHHHHHHHHHH--

Foldseek 3Di:
DPQDPLNCLLVVLLVQLVVCVVVVVLVSNVVSLVRSVVSLVSDDPDPSSVVSVVSSVVSVVSSVVD

Sequence (66 aa):
MPMTVAGLYPSLHLNLGDCYRRLGDLDLARAHLHRAEAGMAELADDDYGRLIKSGLDRLAEQLTAG

Radius of gyration: 11.59 Å; Cα contacts (8 Å, |Δi|>4): 65; chains: 1; bounding box: 27×15×34 Å